Protein AF-A0A352WAP6-F1 (afdb_monomer_lite)

pLDDT: mean 75.43, std 12.31, range [50.16, 92.75]

Secondary structure (DSSP, 8-state):
-GGGTTSSEEEE-TT--HHHHHHHHHTT-EE--SSS-HHHHHHHHHHHHTT-EEEE-TT-TTSPTT---HHHHHHHHHH-PPP------EEEEEE-SSTT--EEEEEEEEE-

Radius of gyration: 14.12 Å; chains: 1; bounding box: 33×25×40 Å

Sequence (112 aa):
MWLLAGRGIYAQSGTGDILENVLLSRFGWDTLPGLYSQDSLTQLKDLLKSGCHVALTADSPFGPYRQVQPAPLFLAERSGQPLVPFAVAARPGVHSRNGSSRLYPVPFAKVV

Structure (mmCIF, N/CA/C/O backbone):
data_AF-A0A352WAP6-F1
#
_entry.id   AF-A0A352WAP6-F1
#
loop_
_atom_site.group_PDB
_atom_site.id
_atom_site.type_symbol
_atom_site.label_atom_id
_atom_site.label_alt_id
_atom_site.label_comp_id
_atom_site.label_asym_id
_atom_site.label_entity_id
_atom_site.label_seq_id
_atom_site.pdbx_PDB_ins_code
_atom_site.Cartn_x
_atom_site.Cartn_y
_atom_site.Cartn_z
_atom_site.occupancy
_atom_site.B_iso_or_equiv
_atom_site.auth_seq_id
_atom_site.auth_comp_id
_atom_site.auth_asym_id
_atom_site.auth_atom_id
_atom_site.pdbx_PDB_model_num
ATOM 1 N N . MET A 1 1 ? 2.371 2.476 -7.251 1.00 50.41 1 MET A N 1
ATOM 2 C CA . MET A 1 1 ? 1.219 3.053 -6.527 1.00 50.41 1 MET A CA 1
ATOM 3 C C . MET A 1 1 ? 0.182 3.656 -7.471 1.00 50.41 1 MET A C 1
ATOM 5 O O . MET A 1 1 ? -0.981 3.443 -7.212 1.00 50.41 1 MET A O 1
ATOM 9 N N . TRP A 1 2 ? 0.536 4.295 -8.599 1.00 51.94 2 TRP A N 1
ATOM 10 C CA . TRP A 1 2 ? -0.429 5.012 -9.462 1.00 51.94 2 TRP A CA 1
ATOM 11 C C . TRP A 1 2 ? -1.629 4.210 -10.015 1.00 51.94 2 TRP A C 1
ATOM 13 O O . TRP A 1 2 ? -2.606 4.806 -10.443 1.00 51.94 2 TRP A O 1
ATOM 23 N N . LEU A 1 3 ? -1.587 2.878 -10.031 1.00 55.50 3 LEU A N 1
ATOM 24 C CA . LEU A 1 3 ? -2.615 2.037 -10.666 1.00 55.50 3 LEU A CA 1
ATOM 25 C C . LEU A 1 3 ? -3.952 1.972 -9.923 1.00 55.50 3 LEU A C 1
ATOM 27 O O . LEU A 1 3 ? -4.953 1.542 -10.489 1.00 55.50 3 LEU A O 1
ATOM 31 N N . LEU A 1 4 ? -3.976 2.402 -8.666 1.00 58.91 4 LEU A N 1
ATOM 32 C CA . LEU A 1 4 ? -5.194 2.460 -7.858 1.00 58.91 4 LEU A CA 1
ATOM 33 C C . LEU A 1 4 ? -5.771 3.884 -7.760 1.00 58.91 4 LEU A C 1
ATOM 35 O O . LEU A 1 4 ? -6.666 4.126 -6.953 1.00 58.91 4 LEU A O 1
ATOM 39 N N . ALA A 1 5 ? -5.276 4.818 -8.577 1.00 57.59 5 ALA A N 1
ATOM 40 C CA . ALA A 1 5 ? -5.743 6.197 -8.557 1.00 57.59 5 ALA A CA 1
ATOM 41 C C . ALA A 1 5 ? -7.220 6.319 -8.961 1.00 57.59 5 ALA A C 1
ATOM 43 O O . ALA A 1 5 ? -7.724 5.506 -9.741 1.00 57.59 5 ALA A O 1
ATOM 44 N N . GLY A 1 6 ? -7.915 7.329 -8.428 1.00 56.56 6 GLY A N 1
ATOM 45 C CA . GLY A 1 6 ? -9.328 7.576 -8.739 1.00 56.56 6 GLY A CA 1
ATOM 46 C C . GLY A 1 6 ? -10.318 6.591 -8.103 1.00 56.56 6 GLY A C 1
ATOM 47 O O . GLY A 1 6 ? -11.485 6.578 -8.481 1.00 56.56 6 GLY A O 1
ATOM 48 N N . ARG A 1 7 ? -9.883 5.766 -7.138 1.00 62.59 7 ARG A N 1
ATOM 49 C CA . ARG A 1 7 ? -10.741 4.813 -6.403 1.00 62.59 7 ARG A CA 1
ATOM 50 C C . ARG A 1 7 ? -11.135 5.269 -4.989 1.00 62.59 7 ARG A C 1
ATOM 52 O O . ARG A 1 7 ? -11.586 4.447 -4.200 1.00 62.59 7 ARG A O 1
ATOM 59 N N . GLY A 1 8 ? -10.954 6.551 -4.656 1.00 61.28 8 GLY A N 1
ATOM 60 C CA . GLY A 1 8 ? -11.253 7.079 -3.314 1.00 61.28 8 GLY A CA 1
ATOM 61 C C . GLY A 1 8 ? -10.325 6.531 -2.224 1.00 61.28 8 GLY A C 1
ATOM 62 O O . GLY A 1 8 ? -10.752 6.310 -1.093 1.00 61.28 8 GLY A O 1
ATOM 63 N N . ILE A 1 9 ? -9.068 6.251 -2.584 1.00 67.12 9 ILE A N 1
ATOM 64 C CA . ILE A 1 9 ? -8.045 5.731 -1.675 1.00 67.12 9 ILE A CA 1
ATOM 65 C C . ILE A 1 9 ? -7.013 6.835 -1.436 1.00 67.12 9 ILE A C 1
ATOM 67 O O . ILE A 1 9 ? -6.413 7.340 -2.382 1.00 67.12 9 ILE A O 1
ATOM 71 N N . TYR A 1 10 ? -6.790 7.183 -0.174 1.00 67.38 10 TYR A N 1
ATOM 72 C CA . TYR A 1 10 ? -5.742 8.095 0.267 1.00 67.38 10 TYR A CA 1
ATOM 73 C C . TYR A 1 10 ? -4.412 7.348 0.279 1.00 67.38 10 TYR A C 1
ATOM 75 O O . TYR A 1 10 ? -4.303 6.278 0.874 1.00 67.38 10 TYR A O 1
ATOM 83 N N . ALA A 1 11 ? -3.388 7.886 -0.373 1.00 61.72 11 ALA A N 1
ATOM 84 C CA . ALA A 1 11 ? -2.054 7.296 -0.364 1.00 61.72 11 ALA A CA 1
ATOM 85 C C . ALA A 1 11 ? -1.127 8.105 0.529 1.00 61.72 11 ALA A C 1
ATOM 87 O O . ALA A 1 11 ? -1.002 9.316 0.360 1.00 61.72 11 ALA A O 1
ATOM 88 N N . GLN A 1 12 ? -0.380 7.424 1.393 1.00 62.34 12 GLN A N 1
ATOM 89 C CA . GLN A 1 12 ? 0.856 8.002 1.905 1.00 62.34 12 GLN A CA 1
ATOM 90 C C . GLN A 1 12 ? 2.020 7.400 1.125 1.00 62.34 12 GLN A C 1
ATOM 92 O O . GLN A 1 12 ? 2.282 6.193 1.200 1.00 62.34 12 GLN A O 1
ATOM 97 N N . SER A 1 13 ? 2.715 8.241 0.355 1.00 57.28 13 SER A N 1
ATOM 98 C CA . SER A 1 13 ? 4.010 7.835 -0.166 1.00 57.28 13 SER A CA 1
ATOM 99 C C . SER A 1 13 ? 5.041 7.929 0.940 1.00 57.28 13 SER A C 1
ATOM 101 O O . SER A 1 13 ? 5.167 8.945 1.620 1.00 57.28 13 SER A O 1
ATOM 103 N N . GLY A 1 14 ? 5.833 6.875 1.076 1.00 50.16 14 GLY A N 1
ATOM 104 C CA . GLY A 1 14 ? 6.858 6.850 2.089 1.00 50.16 14 GLY A CA 1
ATOM 105 C C . GLY A 1 14 ? 8.015 7.821 1.834 1.00 50.16 14 GLY A C 1
ATOM 106 O O . GLY A 1 14 ? 8.786 8.015 2.760 1.00 50.16 14 GLY A O 1
ATOM 107 N N . THR A 1 15 ? 8.193 8.404 0.636 1.00 53.91 15 THR A N 1
ATOM 108 C CA . THR A 1 15 ? 9.355 9.285 0.369 1.00 53.91 15 THR A CA 1
ATOM 109 C C . THR A 1 15 ? 9.096 10.719 0.830 1.00 53.91 15 THR A C 1
ATOM 111 O O . THR A 1 15 ? 10.041 11.465 1.044 1.00 53.91 15 THR A O 1
ATOM 114 N N . GLY A 1 16 ? 7.827 11.116 0.997 1.00 52.28 16 GLY A N 1
ATOM 115 C CA . GLY A 1 16 ? 7.437 12.472 1.408 1.00 52.28 16 GLY A CA 1
ATOM 116 C C . GLY A 1 16 ? 7.865 13.591 0.449 1.00 52.28 16 GLY A C 1
ATOM 117 O O . GLY A 1 16 ? 7.573 14.755 0.721 1.00 52.28 16 GLY A O 1
ATOM 118 N N . ASP A 1 17 ? 8.532 13.254 -0.658 1.00 57.03 17 ASP A N 1
ATOM 119 C CA . ASP A 1 17 ? 9.032 14.209 -1.632 1.00 57.03 17 ASP A CA 1
ATOM 120 C C . ASP A 1 17 ? 7.868 14.954 -2.279 1.00 57.03 17 ASP A C 1
ATOM 122 O O . ASP A 1 17 ? 6.915 14.358 -2.791 1.00 57.03 17 ASP A O 1
ATOM 126 N N . ILE A 1 18 ? 7.987 16.282 -2.313 1.00 55.00 18 ILE A N 1
ATOM 127 C CA . ILE A 1 18 ? 7.027 17.190 -2.955 1.00 55.00 18 ILE A CA 1
ATOM 128 C C . ILE A 1 18 ? 6.732 16.724 -4.386 1.00 55.00 18 ILE A C 1
ATOM 130 O O . ILE A 1 18 ? 5.588 16.761 -4.827 1.00 55.00 18 ILE A O 1
ATOM 134 N N . LEU A 1 19 ? 7.750 16.227 -5.093 1.00 54.66 19 LEU A N 1
ATOM 135 C CA . LEU A 1 19 ? 7.621 15.734 -6.459 1.00 54.66 19 LEU A CA 1
ATOM 136 C C . LEU A 1 19 ? 6.727 14.493 -6.551 1.00 54.66 19 LEU A C 1
ATOM 138 O O . LEU A 1 19 ? 5.921 14.383 -7.470 1.00 54.66 19 LEU A O 1
ATOM 142 N N . GLU A 1 20 ? 6.838 13.572 -5.595 1.00 65.19 20 GLU A N 1
ATOM 143 C CA . GLU A 1 20 ? 6.019 12.366 -5.578 1.00 65.19 20 GLU A CA 1
ATOM 144 C C . GLU A 1 20 ? 4.576 12.684 -5.188 1.00 65.19 20 GLU A C 1
ATOM 146 O O . GLU A 1 20 ? 3.660 12.181 -5.831 1.00 65.19 20 GLU A O 1
ATOM 151 N N . ASN A 1 21 ? 4.369 13.589 -4.228 1.00 65.94 21 ASN A N 1
ATOM 152 C CA . ASN A 1 21 ? 3.034 14.072 -3.881 1.00 65.94 21 ASN A CA 1
ATOM 153 C C . ASN A 1 21 ? 2.372 14.777 -5.069 1.00 65.94 21 ASN A C 1
ATOM 155 O O . ASN A 1 21 ? 1.261 14.424 -5.437 1.00 65.94 21 ASN A O 1
ATOM 159 N N . VAL A 1 22 ? 3.077 15.690 -5.748 1.00 65.38 22 VAL A N 1
ATOM 160 C CA . VAL A 1 22 ? 2.559 16.375 -6.946 1.00 65.38 22 VAL A CA 1
ATOM 161 C C . VAL A 1 22 ? 2.207 15.381 -8.054 1.00 65.38 22 VAL A C 1
ATOM 163 O O . VAL A 1 22 ? 1.173 15.527 -8.707 1.00 65.38 22 VAL A O 1
ATOM 166 N N . LEU A 1 23 ? 3.042 14.362 -8.276 1.00 66.50 23 LEU A N 1
ATOM 167 C CA . LEU A 1 23 ? 2.758 13.323 -9.264 1.00 66.50 23 LEU A CA 1
ATOM 168 C C . LEU A 1 23 ? 1.531 12.500 -8.860 1.00 66.50 23 LEU A C 1
ATOM 170 O O . LEU A 1 23 ? 0.618 12.347 -9.665 1.00 66.50 23 LEU A O 1
ATOM 174 N N . LEU A 1 24 ? 1.470 12.010 -7.622 1.00 70.06 24 LEU A N 1
ATOM 175 C CA . LEU A 1 24 ? 0.343 11.228 -7.115 1.00 70.06 24 LEU A CA 1
ATOM 176 C C . LEU A 1 24 ? -0.968 12.024 -7.164 1.00 70.06 24 LEU A C 1
ATOM 178 O O . LEU A 1 24 ? -1.957 11.506 -7.686 1.00 70.06 24 LEU A O 1
ATOM 182 N N . SER A 1 25 ? -0.964 13.293 -6.745 1.00 71.88 25 SER A N 1
ATOM 183 C CA . SER A 1 25 ? -2.129 14.175 -6.858 1.00 71.88 25 SER A CA 1
ATOM 184 C C . SER A 1 25 ? -2.578 14.350 -8.308 1.00 71.88 25 SER A C 1
ATOM 186 O O . SER A 1 25 ? -3.769 14.249 -8.590 1.00 71.88 25 SER A O 1
ATOM 188 N N . ARG A 1 26 ? -1.647 14.522 -9.262 1.00 70.38 26 ARG A N 1
ATOM 189 C CA . ARG A 1 26 ? -1.988 14.589 -10.699 1.00 70.38 26 ARG A CA 1
ATOM 190 C C . ARG A 1 26 ? -2.629 13.313 -11.230 1.00 70.38 26 ARG A C 1
ATOM 192 O O . ARG A 1 26 ? -3.406 13.385 -12.177 1.00 70.38 26 ARG A O 1
ATOM 199 N N . PHE A 1 27 ? -2.309 12.164 -10.646 1.00 67.38 27 PHE A N 1
ATOM 200 C CA . PHE A 1 27 ? -2.925 10.898 -11.024 1.00 67.38 27 PHE A CA 1
ATOM 201 C C . PHE A 1 27 ? -4.263 10.640 -10.318 1.00 67.38 27 PHE A C 1
ATOM 203 O O . PHE A 1 27 ? -4.916 9.668 -10.671 1.00 67.38 27 PHE A O 1
ATOM 210 N N . GLY A 1 28 ? -4.716 11.505 -9.401 1.00 68.12 28 GLY A N 1
ATOM 211 C CA . GLY A 1 28 ? -5.998 11.357 -8.699 1.00 68.12 28 GLY A CA 1
ATOM 212 C C . GLY A 1 28 ? -5.885 10.640 -7.353 1.00 68.12 28 GLY A C 1
ATOM 213 O O . GLY A 1 28 ? -6.799 9.910 -6.968 1.00 68.12 28 GLY A O 1
ATOM 214 N N . TRP A 1 29 ? -4.744 10.796 -6.676 1.00 71.50 29 TRP A N 1
ATOM 215 C CA . TRP A 1 29 ? -4.555 10.387 -5.287 1.00 71.50 29 TRP A CA 1
ATOM 216 C C . TRP A 1 29 ? -4.656 11.578 -4.350 1.00 71.50 29 TRP A C 1
ATOM 218 O O . TRP A 1 29 ? -3.963 12.579 -4.539 1.00 71.50 29 TRP A O 1
ATOM 228 N N . ASP A 1 30 ? -5.408 11.409 -3.273 1.00 72.75 30 ASP A N 1
ATOM 229 C CA . ASP A 1 30 ? -5.291 12.296 -2.129 1.00 72.75 30 ASP A CA 1
ATOM 230 C C . ASP A 1 30 ? -4.069 11.875 -1.311 1.00 72.75 30 ASP A C 1
ATOM 232 O O . ASP A 1 30 ? -3.987 10.753 -0.799 1.00 72.75 30 ASP A O 1
ATOM 236 N N . THR A 1 31 ? -3.079 12.762 -1.240 1.00 70.50 31 THR A N 1
ATOM 237 C CA . THR A 1 31 ? -1.817 12.509 -0.543 1.00 70.50 31 THR A CA 1
ATOM 238 C C . THR A 1 31 ? -1.723 13.332 0.723 1.00 70.50 31 THR A C 1
ATOM 240 O O . THR A 1 31 ? -1.924 14.547 0.683 1.00 70.50 31 THR A O 1
ATOM 243 N N . LEU A 1 32 ? -1.330 12.698 1.825 1.00 70.06 32 LEU A N 1
ATOM 244 C CA . LEU A 1 32 ? -0.906 13.427 3.014 1.00 70.06 32 LEU A CA 1
ATOM 245 C C . LEU A 1 32 ? 0.595 13.737 2.922 1.00 70.06 32 LEU A C 1
ATOM 247 O O . LEU A 1 32 ? 1.388 12.819 2.691 1.00 70.06 32 LEU A O 1
ATOM 251 N N . PRO A 1 33 ? 1.006 15.008 3.085 1.00 61.09 33 PRO A N 1
ATOM 252 C CA . PRO A 1 33 ? 2.414 15.358 3.136 1.00 61.09 33 PRO A CA 1
ATOM 253 C C . PRO A 1 33 ? 3.055 14.801 4.413 1.00 61.09 33 PRO A C 1
ATOM 255 O O . PRO A 1 33 ? 2.472 14.850 5.494 1.00 61.09 33 PRO A O 1
ATOM 258 N N . GLY A 1 34 ? 4.290 14.318 4.285 1.00 59.47 34 GLY A N 1
ATOM 259 C CA . GLY A 1 34 ? 5.093 13.842 5.408 1.00 59.47 34 GLY A CA 1
ATOM 260 C C . GLY A 1 34 ? 5.392 12.346 5.368 1.00 59.47 34 GLY A C 1
ATOM 261 O O . GLY A 1 34 ? 4.617 11.530 4.870 1.00 59.47 34 GLY A O 1
ATOM 262 N N . LEU A 1 35 ? 6.560 12.012 5.917 1.00 60.41 35 LEU A N 1
ATOM 263 C CA . LEU A 1 35 ? 6.996 10.643 6.199 1.00 60.41 35 LEU A CA 1
ATOM 264 C C . LEU A 1 35 ? 6.120 10.040 7.304 1.00 60.41 35 LEU A C 1
ATOM 266 O O . LEU A 1 35 ? 5.312 10.765 7.872 1.00 60.41 35 LEU A O 1
ATOM 270 N N . TYR A 1 36 ? 6.310 8.759 7.639 1.00 66.56 36 TYR A N 1
ATOM 271 C CA . TYR A 1 36 ? 5.669 8.038 8.756 1.00 66.56 36 TYR A CA 1
ATOM 272 C C . TYR A 1 36 ? 5.943 8.675 10.146 1.00 66.56 36 TYR A C 1
ATOM 274 O O . TYR A 1 36 ? 6.509 8.050 11.040 1.00 66.56 36 TYR A O 1
ATOM 282 N N . SER A 1 37 ? 5.574 9.941 10.332 1.00 73.00 37 SER A N 1
ATOM 283 C CA . SER A 1 37 ? 5.608 10.694 11.576 1.00 73.00 37 SER A CA 1
ATOM 284 C C . SER A 1 37 ? 4.373 10.366 12.405 1.00 73.00 37 SER A C 1
ATOM 286 O O . SER A 1 37 ? 3.338 9.944 11.879 1.00 73.00 37 SER A O 1
ATOM 288 N N . GLN A 1 38 ? 4.461 10.608 13.708 1.00 76.19 38 GLN A N 1
ATOM 289 C CA . GLN A 1 38 ? 3.352 10.386 14.630 1.00 76.19 38 GLN A CA 1
ATOM 290 C C . GLN A 1 38 ? 2.086 11.165 14.228 1.00 76.19 38 GLN A C 1
ATOM 292 O O . GLN A 1 38 ? 0.982 10.618 14.288 1.00 76.19 38 GLN A O 1
ATOM 297 N N . ASP A 1 39 ? 2.245 12.397 13.743 1.00 79.81 39 ASP A N 1
ATOM 298 C CA . ASP A 1 39 ? 1.131 13.229 13.279 1.00 79.81 39 ASP A CA 1
ATOM 299 C C . ASP A 1 39 ? 0.483 12.651 12.017 1.00 79.81 39 ASP A C 1
ATOM 301 O O . ASP A 1 39 ? -0.741 12.544 11.942 1.00 79.81 39 ASP A O 1
ATOM 305 N N . SER A 1 40 ? 1.292 12.189 11.055 1.00 80.06 40 SER A N 1
ATOM 306 C CA . SER A 1 40 ? 0.780 11.583 9.819 1.00 80.06 40 SER A CA 1
ATOM 307 C C . SER A 1 40 ? 0.010 10.285 10.082 1.00 80.06 40 SER A C 1
ATOM 309 O O . SER A 1 40 ? -1.074 10.081 9.540 1.00 80.06 40 SER A O 1
ATOM 311 N N . LEU A 1 41 ? 0.508 9.437 10.989 1.00 83.06 41 LEU A N 1
ATOM 312 C CA . LEU A 1 41 ? -0.175 8.209 11.399 1.00 83.06 41 LEU A CA 1
ATOM 313 C C . LEU A 1 41 ? -1.486 8.513 12.124 1.00 83.06 41 LEU A C 1
ATOM 315 O O . LEU A 1 41 ? -2.464 7.780 11.975 1.00 83.06 41 LEU A O 1
ATOM 319 N N . THR A 1 42 ? -1.523 9.600 12.894 1.00 86.69 42 THR A N 1
ATOM 320 C CA . THR A 1 42 ? -2.741 10.047 13.571 1.00 86.69 42 THR A CA 1
ATOM 321 C C . THR A 1 42 ? -3.790 10.491 12.554 1.00 86.69 42 THR A C 1
ATOM 323 O O . THR A 1 42 ? -4.920 10.011 12.626 1.00 86.69 42 THR A O 1
ATOM 326 N N . GLN A 1 43 ? -3.400 11.297 11.561 1.00 86.81 43 GLN A N 1
ATOM 327 C CA . GLN A 1 43 ? -4.283 11.722 10.470 1.00 86.81 43 GLN A CA 1
ATOM 328 C C . GLN A 1 43 ? -4.794 10.538 9.641 1.00 86.81 43 GLN A C 1
ATOM 330 O O . GLN A 1 43 ? -5.991 10.444 9.384 1.00 86.81 43 GLN A O 1
ATOM 335 N N . LEU A 1 44 ? -3.926 9.590 9.272 1.00 86.00 44 LEU A N 1
ATOM 336 C CA . LEU A 1 44 ? -4.338 8.381 8.548 1.00 86.00 44 LEU A CA 1
ATOM 337 C C . LEU A 1 44 ? -5.324 7.528 9.346 1.00 86.00 44 LEU A C 1
ATOM 339 O O . LEU A 1 44 ? -6.290 7.009 8.791 1.00 86.00 44 LEU A O 1
ATOM 343 N N . LYS A 1 45 ? -5.104 7.392 10.655 1.00 89.12 45 LYS A N 1
ATOM 344 C CA . LYS A 1 45 ? -6.026 6.690 11.552 1.00 89.12 45 LYS A CA 1
ATOM 345 C C . LYS A 1 45 ? -7.381 7.403 11.616 1.00 89.12 45 LYS A C 1
ATOM 347 O O . LYS A 1 45 ? -8.405 6.725 11.624 1.00 89.12 45 LYS A O 1
ATOM 352 N N . ASP A 1 46 ? -7.407 8.733 11.651 1.00 89.38 46 ASP A N 1
ATOM 353 C CA . ASP A 1 46 ? -8.660 9.499 11.656 1.00 89.38 46 ASP A CA 1
ATOM 354 C C . ASP A 1 46 ? -9.404 9.379 10.310 1.00 89.38 46 ASP A C 1
ATOM 356 O O . ASP A 1 46 ? -10.614 9.157 10.313 1.00 89.38 46 ASP A O 1
ATOM 360 N N . LEU A 1 47 ? -8.686 9.380 9.178 1.00 88.06 47 LEU A N 1
ATOM 361 C CA . LEU A 1 47 ? -9.252 9.103 7.847 1.00 88.06 47 LEU A CA 1
ATOM 362 C C . LEU A 1 47 ? -9.844 7.689 7.742 1.00 88.06 47 LEU A C 1
ATOM 364 O O . LEU A 1 47 ? -10.948 7.500 7.234 1.00 88.06 47 LEU A O 1
ATOM 368 N N . LEU A 1 48 ? -9.143 6.679 8.260 1.00 88.94 48 LEU A N 1
ATOM 369 C CA . LEU A 1 48 ? -9.669 5.311 8.314 1.00 88.94 48 LEU A CA 1
ATOM 370 C C . LEU A 1 48 ? -10.962 5.234 9.139 1.00 88.94 48 LEU A C 1
ATOM 372 O O . LEU A 1 48 ? -11.892 4.518 8.773 1.00 88.94 48 LEU A O 1
ATOM 376 N N . LYS A 1 49 ? -11.050 5.993 10.239 1.00 89.69 49 LYS A N 1
ATOM 377 C CA . LYS A 1 49 ? -12.258 6.057 11.075 1.00 89.69 49 LYS A CA 1
ATOM 378 C C . LYS A 1 49 ? -13.412 6.814 10.419 1.00 89.69 49 LYS A C 1
ATOM 380 O O . LYS A 1 49 ? -14.559 6.487 10.709 1.00 89.69 49 LYS A O 1
ATOM 385 N N . SER A 1 50 ? -13.141 7.773 9.533 1.00 88.56 50 SER A N 1
ATOM 386 C CA . SER A 1 50 ? -14.181 8.463 8.756 1.00 88.56 50 SER A CA 1
ATOM 387 C C . SER A 1 50 ? -14.705 7.646 7.569 1.00 88.56 50 SER A C 1
ATOM 389 O O . SER A 1 50 ? -15.537 8.141 6.814 1.00 88.56 50 SER A O 1
ATOM 391 N N . GLY A 1 51 ? -14.238 6.404 7.395 1.00 85.25 51 GLY A N 1
ATOM 392 C CA . GLY A 1 51 ? -14.651 5.517 6.306 1.00 85.25 51 GLY A CA 1
ATOM 393 C C . GLY A 1 51 ? -13.851 5.699 5.016 1.00 85.25 51 GLY A C 1
ATOM 394 O O . GLY A 1 51 ? -14.219 5.131 3.990 1.00 85.25 51 GLY A O 1
ATOM 395 N N . CYS A 1 52 ? -12.760 6.467 5.046 1.00 85.31 52 CYS A N 1
ATOM 396 C CA . CYS A 1 52 ? -11.863 6.590 3.905 1.00 85.31 52 CYS A CA 1
ATOM 397 C C . CYS A 1 52 ? -10.938 5.370 3.813 1.00 85.31 52 CYS A C 1
ATOM 399 O O . CYS A 1 52 ? -10.558 4.767 4.817 1.00 85.31 52 CYS A O 1
ATOM 401 N N . HIS A 1 53 ? -10.519 5.029 2.598 1.00 84.75 53 HIS A N 1
ATOM 402 C CA . HIS A 1 53 ? -9.536 3.973 2.381 1.00 84.75 53 HIS A CA 1
ATOM 403 C C . HIS A 1 53 ? -8.125 4.553 2.392 1.00 84.75 53 HIS A C 1
ATOM 405 O O . HIS A 1 53 ? -7.894 5.607 1.809 1.00 84.75 53 HIS A O 1
ATOM 411 N N . VAL A 1 54 ? -7.171 3.851 3.006 1.00 83.62 54 VAL A N 1
ATOM 412 C CA . VAL A 1 54 ? -5.755 4.244 3.021 1.00 83.62 54 VAL A CA 1
ATOM 413 C C . VAL A 1 54 ? -4.912 3.168 2.342 1.00 83.62 54 VAL A C 1
ATOM 415 O O . VAL A 1 54 ? -5.004 1.991 2.684 1.00 83.62 54 VAL A O 1
ATOM 418 N N . ALA A 1 55 ? -4.057 3.574 1.406 1.00 81.12 55 ALA A N 1
ATOM 419 C CA . ALA A 1 55 ? -3.024 2.746 0.806 1.00 81.12 55 ALA A CA 1
ATOM 420 C C . ALA A 1 55 ? -1.650 3.146 1.342 1.00 81.12 55 ALA A C 1
ATOM 422 O O . ALA A 1 55 ? -1.233 4.303 1.259 1.00 81.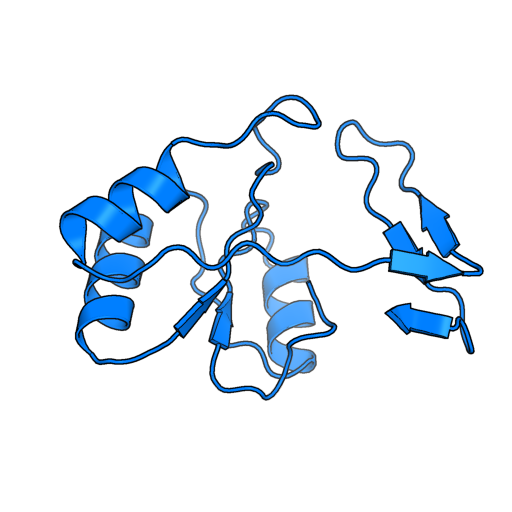12 55 ALA A O 1
ATOM 423 N N . LEU A 1 56 ? -0.920 2.144 1.820 1.00 78.00 56 LEU A N 1
ATOM 424 C CA . LEU A 1 56 ? 0.471 2.265 2.221 1.00 78.00 56 LEU A CA 1
ATOM 425 C C . LEU A 1 56 ? 1.334 1.337 1.379 1.00 78.00 56 LEU A C 1
ATOM 427 O O . LEU A 1 56 ? 0.908 0.266 0.946 1.00 78.00 56 LEU A O 1
ATOM 431 N N . THR A 1 57 ? 2.579 1.744 1.177 1.00 74.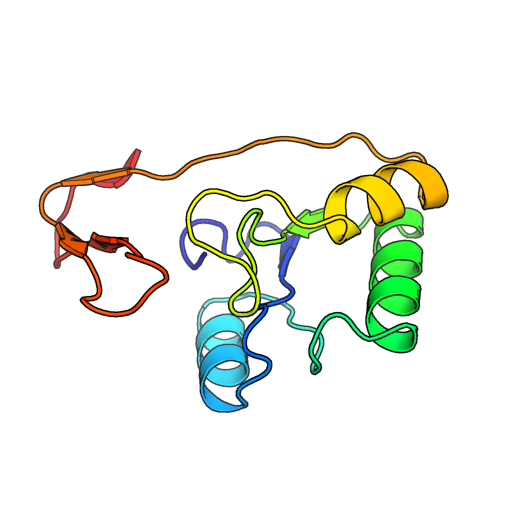44 57 THR A N 1
ATOM 432 C CA . THR A 1 57 ? 3.603 0.828 0.680 1.00 74.44 57 THR A CA 1
ATOM 433 C C . THR A 1 57 ? 4.061 -0.057 1.836 1.00 74.44 57 THR A C 1
ATOM 435 O O . THR A 1 57 ? 4.463 0.459 2.877 1.00 74.44 57 THR A O 1
ATOM 438 N N . ALA A 1 58 ? 3.985 -1.382 1.664 1.00 70.25 58 ALA A N 1
ATOM 439 C CA . ALA A 1 58 ? 4.421 -2.336 2.689 1.00 70.25 58 ALA A CA 1
ATOM 440 C C . ALA A 1 58 ? 5.900 -2.121 3.063 1.00 70.25 58 ALA A C 1
ATOM 442 O O . ALA A 1 58 ? 6.242 -2.048 4.244 1.00 70.25 58 ALA A O 1
ATOM 443 N N . ASP A 1 59 ? 6.733 -1.903 2.043 1.00 66.44 59 ASP A N 1
ATOM 444 C CA . ASP A 1 59 ? 8.181 -1.726 2.148 1.00 66.44 59 ASP A CA 1
ATOM 445 C C . ASP A 1 59 ? 8.553 -0.241 1.942 1.00 66.44 59 ASP A C 1
ATOM 447 O O . ASP A 1 59 ? 9.117 0.145 0.916 1.00 66.44 59 ASP A O 1
ATOM 451 N N . SER A 1 60 ? 8.151 0.617 2.888 1.00 62.03 60 SER A N 1
ATOM 452 C CA . SER A 1 60 ? 8.499 2.055 2.962 1.00 62.03 60 SER A CA 1
ATOM 453 C C . SER A 1 60 ? 9.945 2.360 2.519 1.00 62.03 60 SER A C 1
ATOM 455 O O . SER A 1 60 ? 10.831 1.542 2.759 1.00 62.03 60 SER A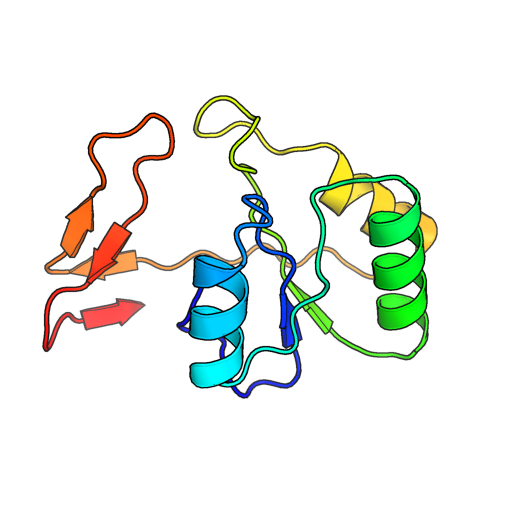 O 1
ATOM 457 N N . PRO A 1 61 ? 10.256 3.545 1.955 1.00 57.28 61 PRO A N 1
ATOM 458 C CA . PRO A 1 61 ? 11.596 3.872 1.456 1.00 57.28 61 PRO A CA 1
ATOM 459 C C . PRO A 1 61 ? 12.703 3.914 2.511 1.00 57.28 61 PRO A C 1
ATOM 461 O O . PRO A 1 61 ? 13.865 4.001 2.127 1.00 57.28 61 PRO A O 1
ATOM 464 N N . PHE A 1 62 ? 12.376 3.845 3.804 1.00 55.62 62 PHE A N 1
ATOM 465 C CA . PHE A 1 62 ? 13.367 3.751 4.884 1.00 55.62 62 PHE A CA 1
ATOM 466 C C . PHE A 1 62 ? 13.615 2.316 5.361 1.00 55.62 62 PHE A C 1
ATOM 468 O O . PHE A 1 62 ? 14.461 2.095 6.224 1.00 55.62 62 PHE A O 1
ATOM 475 N N . GLY A 1 63 ? 12.877 1.341 4.828 1.00 60.19 63 GLY A N 1
ATOM 476 C CA . GLY A 1 63 ? 13.021 -0.066 5.166 1.00 60.19 63 GLY A CA 1
ATOM 477 C C . GLY A 1 63 ? 13.891 -0.818 4.161 1.00 60.19 63 GLY A C 1
ATOM 478 O O . GLY A 1 63 ? 13.908 -0.473 2.978 1.00 60.19 63 GLY A O 1
ATOM 479 N N . PRO A 1 64 ? 14.596 -1.874 4.589 1.00 67.50 64 PRO A N 1
ATOM 480 C CA . PRO A 1 64 ? 15.200 -2.806 3.647 1.00 67.50 64 PRO A CA 1
ATOM 481 C C . PRO A 1 64 ? 14.122 -3.425 2.744 1.00 67.50 64 PRO A C 1
ATOM 483 O O . PRO A 1 64 ? 12.989 -3.672 3.161 1.00 67.50 64 PRO A O 1
ATOM 486 N N . TYR A 1 65 ? 14.492 -3.675 1.489 1.00 69.50 65 TYR A N 1
ATOM 487 C CA . TYR A 1 65 ? 13.618 -4.295 0.497 1.00 69.50 65 TYR A CA 1
ATOM 488 C C . TYR A 1 65 ? 12.975 -5.580 1.042 1.00 69.50 65 TYR A C 1
ATOM 490 O O . TYR A 1 65 ? 13.679 -6.424 1.601 1.00 69.50 65 TYR A O 1
ATOM 498 N N . ARG A 1 66 ? 11.660 -5.752 0.830 1.00 72.44 66 ARG A N 1
ATOM 499 C CA . ARG A 1 66 ? 10.867 -6.907 1.297 1.00 72.44 66 ARG A CA 1
ATOM 500 C C . ARG A 1 66 ? 10.770 -7.052 2.816 1.00 72.44 66 ARG A C 1
ATOM 502 O O . ARG A 1 66 ? 10.614 -8.169 3.312 1.00 72.44 66 ARG A O 1
ATOM 509 N N . GLN A 1 67 ? 10.857 -5.949 3.556 1.00 78.25 67 GLN A N 1
ATOM 510 C CA . GLN A 1 67 ? 10.501 -5.927 4.971 1.00 78.25 67 GLN A CA 1
ATOM 511 C C . GLN A 1 67 ? 9.344 -4.971 5.224 1.00 78.25 67 GLN A C 1
ATOM 513 O O . GLN A 1 67 ? 9.449 -3.753 5.052 1.00 78.25 67 GLN A O 1
ATOM 518 N N . VAL A 1 68 ? 8.258 -5.568 5.710 1.00 76.62 68 VAL A N 1
ATOM 519 C CA . VAL A 1 68 ? 7.037 -4.863 6.077 1.00 76.62 68 VAL A CA 1
ATOM 520 C C . VAL A 1 68 ? 7.323 -3.916 7.237 1.00 76.62 68 VAL A C 1
ATOM 522 O O . VAL A 1 68 ? 7.897 -4.307 8.254 1.00 76.62 68 VAL A O 1
ATOM 525 N N . GLN A 1 69 ? 6.898 -2.665 7.097 1.00 78.75 69 GLN A N 1
ATOM 526 C CA . GLN A 1 69 ? 6.984 -1.690 8.178 1.00 78.75 69 GLN A CA 1
ATOM 527 C C . GLN A 1 69 ? 5.920 -1.908 9.267 1.00 78.75 69 GLN A C 1
ATOM 529 O O . GLN A 1 69 ? 4.861 -2.464 8.987 1.00 78.75 69 GLN A O 1
ATOM 534 N N . PRO A 1 70 ? 6.122 -1.385 10.492 1.00 83.94 70 PRO A N 1
ATOM 535 C CA . PRO A 1 70 ? 5.120 -1.462 11.562 1.00 83.94 70 PRO A CA 1
ATOM 536 C C . PRO A 1 70 ? 3.848 -0.634 11.309 1.00 83.94 70 PRO A C 1
ATOM 538 O O . PRO A 1 70 ? 2.797 -0.922 11.878 1.00 83.94 70 PRO A O 1
ATOM 541 N N . ALA A 1 71 ? 3.925 0.408 10.474 1.00 82.12 71 ALA A N 1
ATOM 542 C CA . ALA A 1 71 ? 2.855 1.392 10.305 1.00 82.12 71 ALA A CA 1
ATOM 543 C C . ALA A 1 71 ? 1.499 0.817 9.835 1.00 82.12 71 ALA A C 1
ATOM 545 O O . ALA A 1 71 ? 0.490 1.162 10.451 1.00 82.12 71 ALA A O 1
ATOM 546 N N . PRO A 1 72 ? 1.419 -0.072 8.821 1.00 84.88 72 PRO A N 1
ATOM 547 C CA . PRO A 1 72 ? 0.158 -0.712 8.450 1.00 84.88 72 PRO A CA 1
ATOM 548 C C . PRO A 1 72 ? -0.479 -1.477 9.615 1.00 84.88 72 PRO A C 1
ATOM 550 O O . PRO A 1 72 ? -1.678 -1.341 9.848 1.00 84.88 72 PRO A O 1
ATOM 553 N N . LEU A 1 73 ? 0.318 -2.224 10.388 1.00 88.31 73 LEU A N 1
ATOM 554 C CA . LEU A 1 73 ? -0.180 -2.976 11.542 1.00 88.31 73 LEU A CA 1
ATOM 555 C C . LEU A 1 73 ? -0.718 -2.038 12.630 1.00 88.31 73 LEU A C 1
ATOM 557 O O . LEU A 1 73 ? -1.824 -2.240 13.123 1.00 88.31 73 LEU A O 1
ATOM 561 N N . PHE A 1 74 ? 0.025 -0.973 12.939 1.00 88.38 74 PHE A N 1
ATOM 562 C CA . PHE A 1 74 ? -0.402 0.054 13.889 1.00 88.38 74 PHE A CA 1
ATOM 563 C C . PHE A 1 74 ? -1.730 0.706 13.480 1.00 88.38 74 PHE A C 1
ATOM 565 O O . PHE A 1 74 ? -2.626 0.873 14.307 1.00 88.38 74 PHE A O 1
ATOM 572 N N . LEU A 1 75 ? -1.882 1.073 12.204 1.00 89.06 75 LEU A N 1
ATOM 573 C CA . LEU A 1 75 ? -3.119 1.679 11.715 1.00 89.06 75 LEU A CA 1
ATOM 574 C C . LEU A 1 75 ? -4.292 0.708 11.792 1.00 89.06 75 LEU A C 1
ATOM 576 O O . LEU A 1 75 ? -5.370 1.115 12.220 1.00 89.06 75 LEU A O 1
ATOM 580 N N . ALA A 1 76 ? -4.092 -0.556 11.425 1.00 90.25 76 ALA A N 1
ATOM 581 C CA . ALA A 1 76 ? -5.127 -1.580 11.509 1.00 90.25 76 ALA A CA 1
ATOM 582 C C . ALA A 1 76 ? -5.619 -1.766 12.948 1.00 90.25 76 ALA A C 1
ATOM 584 O O . ALA A 1 76 ? -6.817 -1.681 13.214 1.00 90.25 76 ALA A O 1
ATOM 585 N N . GLU A 1 77 ? -4.687 -1.907 13.894 1.00 91.75 77 GLU A N 1
ATOM 586 C CA . GLU A 1 77 ? -4.995 -2.066 15.316 1.00 91.75 77 GLU A CA 1
ATOM 587 C C . GLU A 1 77 ? -5.755 -0.851 15.876 1.00 91.75 77 GLU A C 1
ATOM 589 O O . GLU A 1 77 ? -6.763 -0.999 16.563 1.00 91.75 77 GLU A O 1
ATOM 594 N N . ARG A 1 78 ? -5.309 0.375 15.563 1.00 92.19 78 ARG A N 1
ATOM 595 C CA . ARG A 1 78 ? -5.866 1.610 16.149 1.00 92.19 78 ARG A CA 1
ATOM 596 C C . ARG A 1 78 ? -7.130 2.126 15.468 1.00 92.19 78 ARG A C 1
ATOM 598 O O . ARG A 1 78 ? -7.887 2.885 16.084 1.00 92.19 78 ARG A O 1
ATOM 605 N N . SER A 1 79 ? -7.343 1.776 14.203 1.00 90.88 79 SER A N 1
ATOM 606 C CA . SER A 1 79 ? -8.558 2.128 13.461 1.00 90.88 79 SER A CA 1
ATOM 607 C C . SER A 1 79 ? -9.638 1.049 13.546 1.00 90.88 79 SER A C 1
ATOM 609 O O . SER A 1 79 ? -10.805 1.366 13.333 1.00 90.88 79 SER A O 1
ATOM 611 N N . GLY A 1 80 ? -9.268 -0.198 13.866 1.00 92.75 80 GLY A N 1
ATOM 612 C CA . GLY A 1 80 ? -10.162 -1.356 13.800 1.00 92.75 80 GLY A CA 1
ATOM 613 C C . GLY A 1 80 ? -10.485 -1.799 12.367 1.00 92.75 80 GLY A C 1
ATOM 614 O O . GLY A 1 80 ? -11.385 -2.614 12.178 1.00 92.75 80 GLY A O 1
ATOM 615 N N . GLN A 1 81 ? -9.790 -1.257 11.361 1.00 91.25 81 GLN A N 1
ATOM 616 C CA . GLN A 1 81 ? -10.013 -1.569 9.950 1.00 91.25 81 GLN A CA 1
ATOM 617 C C . GLN A 1 81 ? -9.139 -2.745 9.483 1.00 91.25 81 GLN A C 1
ATOM 619 O O . GLN A 1 81 ? -8.001 -2.889 9.941 1.00 91.25 81 GLN A O 1
ATOM 624 N N . PRO A 1 82 ? -9.635 -3.584 8.555 1.00 90.31 82 PRO A N 1
ATOM 625 C CA . PRO A 1 82 ? -8.883 -4.725 8.051 1.00 90.31 82 PRO A CA 1
ATOM 626 C C . PRO A 1 82 ? -7.702 -4.295 7.174 1.00 90.31 82 PRO A C 1
ATOM 628 O O . PRO A 1 82 ? -7.779 -3.329 6.413 1.00 90.31 82 PRO A O 1
ATOM 631 N N . LEU A 1 83 ? -6.623 -5.080 7.217 1.00 89.00 83 LEU A N 1
ATOM 632 C CA . LEU A 1 83 ? -5.527 -4.974 6.255 1.00 89.00 83 LEU A CA 1
ATOM 633 C C . LEU A 1 83 ? -5.838 -5.802 5.016 1.00 89.00 83 LEU A C 1
ATOM 635 O O . LEU A 1 83 ? -6.015 -7.016 5.101 1.00 89.00 83 LEU A O 1
ATOM 639 N N . VAL A 1 84 ? -5.845 -5.145 3.858 1.00 88.69 84 VAL A N 1
ATOM 640 C CA . VAL A 1 84 ? -6.027 -5.800 2.562 1.00 88.69 84 VAL A CA 1
ATOM 641 C C . VAL A 1 84 ? -4.702 -5.751 1.800 1.00 88.69 84 VAL A C 1
ATOM 643 O O . VAL A 1 84 ? -4.351 -4.698 1.259 1.00 88.69 84 VAL A O 1
ATOM 646 N N . PRO A 1 85 ? -3.930 -6.853 1.760 1.00 86.50 85 PRO A N 1
ATOM 647 C CA . PRO A 1 85 ? -2.729 -6.901 0.946 1.00 86.50 85 PRO A CA 1
ATOM 648 C C . PRO A 1 85 ? -3.122 -6.898 -0.531 1.00 86.50 85 PRO A C 1
ATOM 650 O O . PRO A 1 85 ? -3.984 -7.660 -0.966 1.00 86.50 85 PRO A O 1
ATOM 653 N N . PHE A 1 86 ? -2.453 -6.063 -1.315 1.00 82.50 86 PHE A N 1
ATOM 654 C CA . PHE A 1 86 ? -2.554 -6.086 -2.766 1.00 82.50 86 PHE A CA 1
ATOM 655 C C . PHE A 1 86 ? -1.159 -5.982 -3.370 1.00 82.50 86 PHE A C 1
ATOM 657 O O . PHE A 1 86 ? -0.240 -5.404 -2.787 1.00 82.50 86 PHE A O 1
ATOM 664 N N . ALA A 1 87 ? -1.009 -6.544 -4.560 1.00 82.94 87 ALA A N 1
ATOM 665 C CA . ALA A 1 87 ? 0.203 -6.454 -5.346 1.00 82.94 87 ALA A CA 1
ATOM 666 C C . ALA A 1 87 ? -0.160 -6.044 -6.767 1.00 82.94 87 ALA A C 1
ATOM 668 O O . ALA A 1 87 ? -1.298 -6.190 -7.202 1.00 82.94 87 ALA A O 1
ATOM 669 N N . VAL A 1 88 ? 0.833 -5.520 -7.467 1.00 80.94 88 VAL A N 1
ATOM 670 C CA . VAL A 1 88 ? 0.734 -5.170 -8.876 1.00 80.94 88 VAL A CA 1
ATOM 671 C C . VAL A 1 88 ? 1.941 -5.767 -9.574 1.00 80.94 88 VAL A C 1
ATOM 673 O O . VAL A 1 88 ? 3.074 -5.566 -9.128 1.00 80.94 88 VAL A O 1
ATOM 676 N N . ALA A 1 89 ? 1.714 -6.422 -10.704 1.00 85.94 89 ALA A N 1
ATOM 677 C CA . ALA A 1 89 ? 2.755 -6.834 -11.627 1.00 85.94 89 ALA A CA 1
ATOM 678 C C . ALA A 1 89 ? 2.517 -6.231 -13.015 1.00 85.94 89 ALA A C 1
ATOM 680 O O . ALA A 1 89 ? 1.391 -6.007 -13.446 1.00 85.94 89 ALA A O 1
ATOM 681 N N . ALA A 1 90 ? 3.601 -5.982 -13.744 1.00 88.19 90 ALA A N 1
ATOM 682 C CA . ALA A 1 90 ? 3.532 -5.480 -15.107 1.00 88.19 90 ALA A CA 1
ATOM 683 C C . ALA A 1 90 ? 4.590 -6.111 -16.010 1.00 88.19 90 ALA A C 1
ATOM 685 O O . ALA A 1 90 ? 5.727 -6.336 -15.584 1.00 88.19 90 ALA A O 1
ATOM 686 N N . ARG A 1 91 ? 4.220 -6.388 -17.267 1.00 88.81 91 ARG A N 1
ATOM 687 C CA . ARG A 1 91 ? 5.127 -6.897 -18.305 1.00 88.81 91 ARG A CA 1
ATOM 688 C C . ARG A 1 91 ? 4.808 -6.280 -19.682 1.00 88.81 91 ARG A C 1
ATOM 690 O O . ARG A 1 91 ? 3.656 -6.362 -20.106 1.00 88.81 91 ARG A O 1
ATOM 697 N N . PRO A 1 92 ? 5.800 -5.705 -20.394 1.00 90.94 92 PRO A N 1
ATOM 698 C CA . PRO A 1 92 ? 7.177 -5.483 -19.946 1.00 90.94 92 PRO A CA 1
ATOM 699 C C . PRO A 1 92 ? 7.249 -4.381 -18.875 1.00 90.94 92 PRO A C 1
ATOM 701 O O . PRO A 1 92 ? 6.357 -3.546 -18.758 1.00 90.94 92 PRO A O 1
ATOM 704 N N . GLY A 1 93 ? 8.317 -4.360 -18.085 1.00 88.50 93 GLY A N 1
ATOM 705 C CA . GLY A 1 93 ? 8.526 -3.308 -17.096 1.00 88.50 93 GLY A CA 1
ATOM 706 C C . GLY A 1 93 ? 9.983 -3.211 -16.669 1.00 88.50 93 GLY A C 1
ATOM 707 O O . GLY A 1 93 ? 10.736 -4.182 -16.751 1.00 88.50 93 GLY A O 1
ATOM 708 N N . VAL A 1 94 ? 10.378 -2.017 -16.243 1.00 87.44 94 VAL A N 1
ATOM 709 C CA . VAL A 1 94 ? 11.731 -1.686 -15.798 1.00 87.44 94 VAL A CA 1
ATOM 710 C C . VAL A 1 94 ? 11.728 -1.582 -14.280 1.00 87.44 94 VAL A C 1
ATOM 712 O O . VAL A 1 94 ? 10.859 -0.933 -13.706 1.00 87.44 94 VAL A O 1
ATOM 715 N N . HIS A 1 95 ? 12.698 -2.210 -13.623 1.00 83.62 95 HIS A N 1
ATOM 716 C CA . HIS A 1 95 ? 12.878 -2.072 -12.179 1.00 83.62 95 HIS A CA 1
ATOM 717 C C . HIS A 1 95 ? 13.858 -0.935 -11.880 1.00 83.62 95 HIS A C 1
ATOM 719 O O . HIS A 1 95 ? 14.861 -0.781 -12.586 1.00 83.62 95 HIS A O 1
ATOM 725 N N . SER A 1 96 ? 13.602 -0.143 -10.835 1.00 78.06 96 SER A N 1
ATOM 726 C CA . SER A 1 96 ? 14.598 0.816 -10.354 1.00 78.06 96 SER A CA 1
ATOM 727 C C . SER A 1 96 ? 15.841 0.089 -9.846 1.00 78.06 96 SER A C 1
ATOM 729 O O . SER A 1 96 ? 15.760 -0.962 -9.219 1.00 78.06 96 SER A O 1
ATOM 731 N N . ARG A 1 97 ? 17.016 0.682 -10.074 1.00 75.06 97 ARG A N 1
ATOM 732 C CA . ARG A 1 97 ? 18.298 0.154 -9.574 1.00 75.06 97 ARG A CA 1
ATOM 733 C C . ARG A 1 97 ? 18.604 0.544 -8.121 1.00 75.06 97 ARG A C 1
ATOM 735 O O . ARG A 1 97 ? 19.682 0.244 -7.626 1.00 75.06 97 ARG A O 1
ATOM 742 N N . ASN A 1 98 ? 17.693 1.252 -7.456 1.00 68.19 98 ASN A N 1
ATOM 743 C CA . ASN A 1 98 ? 17.850 1.655 -6.060 1.00 68.19 98 ASN A CA 1
ATOM 744 C C . ASN A 1 98 ? 17.391 0.536 -5.109 1.00 68.19 98 ASN A C 1
ATOM 746 O O . ASN A 1 98 ? 16.748 -0.424 -5.532 1.00 68.19 98 ASN A O 1
ATOM 750 N N . GLY A 1 99 ? 17.661 0.693 -3.811 1.00 62.50 99 GLY A N 1
ATOM 751 C CA . GLY A 1 99 ? 17.336 -0.294 -2.772 1.00 62.50 99 GLY A CA 1
ATOM 752 C C . GLY A 1 99 ? 15.852 -0.665 -2.624 1.00 62.50 99 GLY A C 1
ATOM 753 O O . GLY A 1 99 ? 15.543 -1.517 -1.809 1.00 62.50 99 GLY A O 1
ATOM 754 N N . SER A 1 100 ? 14.940 -0.073 -3.405 1.00 65.75 100 SER A N 1
ATOM 755 C CA . SER A 1 100 ? 13.503 -0.384 -3.386 1.00 65.75 100 SER A CA 1
ATOM 756 C C . SER A 1 100 ? 13.018 -1.250 -4.560 1.00 65.75 100 SER A C 1
ATOM 758 O O . SER A 1 100 ? 11.896 -1.744 -4.502 1.00 65.75 100 SER A O 1
ATOM 760 N N . SER A 1 101 ? 13.828 -1.435 -5.618 1.00 73.31 101 SER A N 1
ATOM 761 C CA . SER A 1 101 ? 13.508 -2.240 -6.819 1.00 73.31 101 SER A CA 1
ATOM 76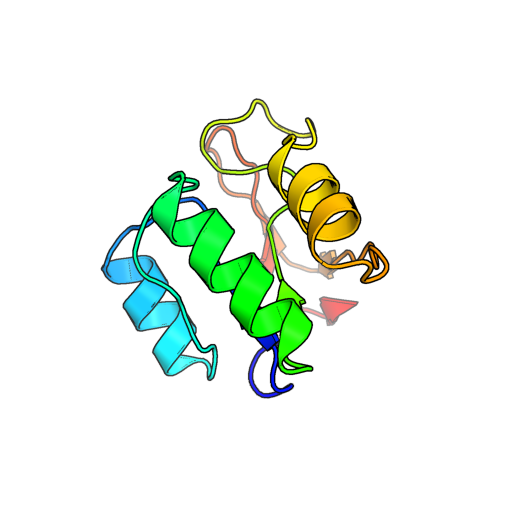2 C C . SER A 1 101 ? 12.055 -2.092 -7.320 1.00 73.31 101 SER A C 1
ATOM 764 O O . SER A 1 101 ? 11.337 -3.065 -7.559 1.00 73.31 101 SER A O 1
ATOM 766 N N . ARG A 1 102 ? 11.578 -0.848 -7.434 1.00 76.31 102 ARG A N 1
ATOM 767 C CA . ARG A 1 102 ? 10.202 -0.527 -7.838 1.00 76.31 102 ARG A CA 1
ATOM 768 C C . ARG A 1 102 ? 10.003 -0.824 -9.320 1.00 76.31 102 ARG A C 1
ATOM 770 O O . ARG A 1 102 ? 10.852 -0.475 -10.136 1.00 76.31 102 ARG A O 1
ATOM 777 N N . LEU A 1 103 ? 8.867 -1.427 -9.662 1.00 80.62 103 LEU A N 1
ATOM 778 C CA . LEU A 1 103 ? 8.491 -1.747 -11.037 1.00 80.62 103 LEU A CA 1
ATOM 779 C C . LEU A 1 103 ? 7.788 -0.564 -11.715 1.00 80.62 103 LEU A C 1
ATOM 781 O O . LEU A 1 103 ? 6.756 -0.088 -11.242 1.00 80.62 103 LEU A O 1
ATOM 785 N N . TYR A 1 104 ? 8.313 -0.159 -12.867 1.00 83.88 104 TYR A N 1
ATOM 786 C CA . TYR A 1 104 ? 7.737 0.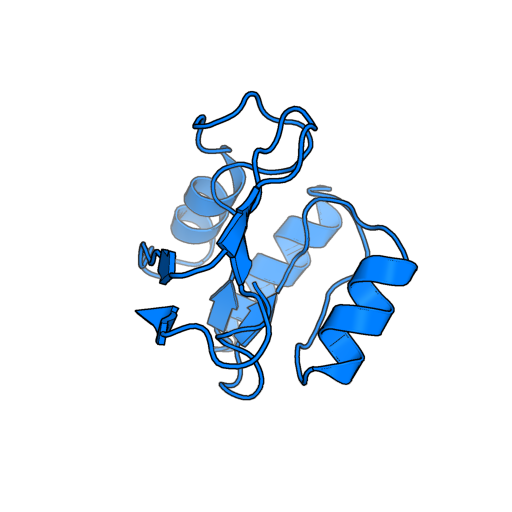832 -13.766 1.00 83.88 104 TYR A CA 1
ATOM 787 C C . TYR A 1 104 ? 7.319 0.130 -15.067 1.00 83.88 104 TYR A C 1
ATOM 789 O O . TYR A 1 104 ? 8.193 -0.278 -15.838 1.00 83.88 104 TYR A O 1
ATOM 797 N N . PRO A 1 105 ? 6.017 -0.073 -15.335 1.00 84.62 105 PRO A N 1
ATOM 798 C CA . PRO A 1 105 ? 5.565 -0.536 -16.645 1.00 84.62 105 PRO A CA 1
ATOM 799 C C . PRO A 1 105 ? 6.019 0.419 -17.752 1.00 84.62 105 PRO A C 1
ATOM 801 O O . PRO A 1 105 ? 5.980 1.640 -17.598 1.00 84.62 105 PRO A O 1
ATOM 804 N N . VAL A 1 106 ? 6.413 -0.153 -18.886 1.00 88.56 106 VAL A N 1
ATOM 805 C CA . VAL A 1 106 ? 6.628 0.616 -20.119 1.00 88.56 106 VAL A CA 1
ATOM 806 C C . VAL A 1 106 ? 5.278 0.918 -20.788 1.00 88.56 106 VAL A C 1
ATOM 808 O O . VAL A 1 106 ? 4.277 0.273 -20.450 1.00 88.56 106 VAL A O 1
ATOM 811 N N . PRO A 1 107 ? 5.203 1.872 -21.736 1.00 88.75 107 PRO A N 1
ATOM 812 C CA . PRO A 1 107 ? 3.985 2.087 -22.511 1.00 88.75 107 PRO A CA 1
ATOM 813 C C . PRO A 1 107 ? 3.445 0.771 -23.090 1.00 88.75 107 PRO A C 1
ATOM 815 O O . PRO A 1 107 ? 4.211 -0.043 -23.603 1.00 88.75 107 PRO A O 1
ATOM 818 N N . PHE A 1 108 ? 2.127 0.569 -22.984 1.00 88.12 108 PHE A N 1
ATOM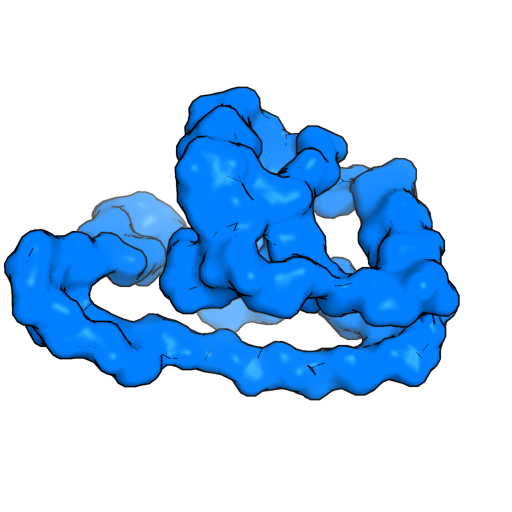 819 C CA . PHE A 1 108 ? 1.408 -0.635 -23.438 1.00 88.12 108 PHE A CA 1
ATOM 820 C C . PHE A 1 108 ? 1.746 -1.940 -22.696 1.00 88.12 108 PHE A C 1
ATOM 822 O O . PHE A 1 108 ? 1.391 -3.026 -23.157 1.00 88.12 108 PHE A O 1
ATOM 829 N N . ALA A 1 109 ? 2.395 -1.864 -21.532 1.00 88.69 109 ALA A N 1
ATOM 830 C CA . ALA A 1 109 ? 2.590 -3.033 -20.687 1.00 88.69 109 ALA A CA 1
ATOM 831 C C . ALA A 1 109 ? 1.256 -3.604 -20.191 1.00 88.69 109 ALA A C 1
ATOM 833 O O . ALA A 1 109 ? 0.357 -2.873 -19.771 1.00 88.69 109 ALA A O 1
ATOM 834 N N . LYS A 1 110 ? 1.162 -4.935 -20.162 1.00 88.44 110 LYS A N 1
ATOM 835 C CA . LYS A 1 110 ? 0.079 -5.627 -19.470 1.00 88.44 110 LYS A CA 1
ATOM 836 C C . LYS A 1 110 ? 0.306 -5.498 -17.969 1.00 88.44 110 LYS A C 1
ATOM 838 O O . LYS A 1 110 ? 1.376 -5.869 -17.487 1.00 88.44 110 LYS A O 1
ATOM 843 N N . VAL A 1 111 ? -0.704 -5.013 -17.254 1.00 86.31 111 VAL A N 1
ATOM 844 C CA . VAL A 1 111 ? -0.700 -4.855 -15.796 1.00 86.31 111 VAL A CA 1
ATOM 845 C C . VAL A 1 111 ? -1.744 -5.787 -15.186 1.00 86.31 111 VAL A C 1
ATOM 847 O O . VAL A 1 111 ? -2.849 -5.885 -15.720 1.00 86.31 111 VAL A O 1
ATOM 850 N N . VAL A 1 112 ? -1.378 -6.479 -14.106 1.00 80.88 112 VAL A N 1
ATOM 851 C CA . VAL A 1 112 ? -2.243 -7.370 -13.315 1.00 80.88 112 VAL A CA 1
ATOM 852 C C . VAL A 1 112 ? -2.069 -7.129 -11.826 1.00 80.88 112 VAL A C 1
ATOM 854 O O . VAL A 1 112 ? -0.950 -6.739 -11.420 1.00 80.88 112 VAL A O 1
#

Foldseek 3Di:
DLPCAPVQEAEEAQVLDPVVCVVSVVSHHRYDRDHPDPVVLVVLLVCLLVVTHYDYDQQRPVHQEPHGDCSLVVSCVSNVDDDDDDDKDWPPWAFDPDRHRDTGHDPPIDMD